Protein AF-A0A7Y8MGJ0-F1 (afdb_monomer)

Structure (mmCIF, N/CA/C/O backbone):
data_AF-A0A7Y8MGJ0-F1
#
_entry.id   AF-A0A7Y8MGJ0-F1
#
loop_
_atom_site.group_PDB
_atom_site.id
_atom_site.type_symbol
_atom_site.label_atom_id
_atom_site.label_alt_id
_atom_site.label_comp_id
_atom_site.label_asym_id
_atom_site.label_entity_id
_atom_site.label_seq_id
_atom_site.pdbx_PDB_ins_code
_atom_site.Cartn_x
_atom_site.Cartn_y
_atom_site.Cartn_z
_atom_site.occupancy
_atom_site.B_iso_or_equiv
_atom_site.auth_seq_id
_atom_site.auth_comp_id
_atom_site.auth_asym_id
_atom_site.auth_atom_id
_atom_site.pdbx_PDB_model_num
ATOM 1 N N . MET A 1 1 ? -20.034 10.259 0.808 1.00 37.12 1 MET A N 1
ATOM 2 C CA . MET A 1 1 ? -18.834 9.399 0.860 1.00 37.12 1 MET A CA 1
ATOM 3 C C . MET A 1 1 ? -18.457 9.083 -0.573 1.00 37.12 1 MET A C 1
ATOM 5 O O . MET A 1 1 ? -19.267 8.476 -1.259 1.00 37.12 1 MET A O 1
ATOM 9 N N . GLN A 1 2 ? -17.338 9.608 -1.076 1.00 38.75 2 GLN A N 1
ATOM 10 C CA . GLN A 1 2 ? -16.927 9.307 -2.450 1.00 38.75 2 GLN A CA 1
ATOM 11 C C . GLN A 1 2 ? -16.442 7.854 -2.507 1.00 38.75 2 GLN A C 1
ATOM 13 O O . GLN A 1 2 ? -15.683 7.461 -1.617 1.00 38.75 2 GLN A O 1
ATOM 18 N N . PRO A 1 3 ? -16.855 7.053 -3.503 1.00 46.19 3 PRO A N 1
ATOM 19 C CA . PRO A 1 3 ? -16.214 5.775 -3.736 1.00 46.19 3 PRO A CA 1
ATOM 20 C C . PRO A 1 3 ? -14.764 6.088 -4.099 1.00 46.19 3 PRO A C 1
ATOM 22 O O . P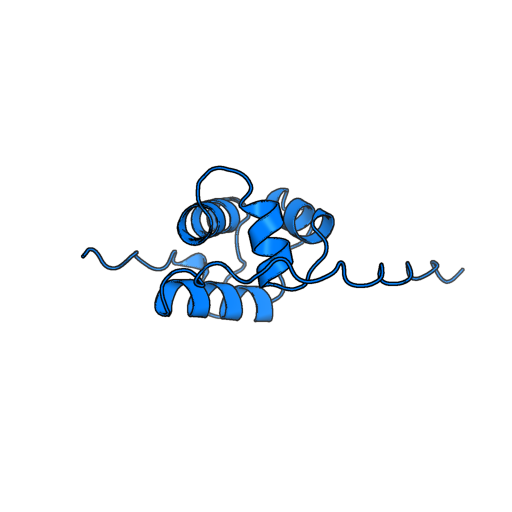RO A 1 3 ? -14.504 6.796 -5.072 1.00 46.19 3 PRO A O 1
ATOM 25 N N . LEU A 1 4 ? -13.828 5.620 -3.275 1.00 52.50 4 LEU A N 1
ATOM 26 C CA . LEU A 1 4 ? -12.416 5.572 -3.630 1.00 52.50 4 LEU A CA 1
ATOM 27 C C . LEU A 1 4 ? -12.362 4.805 -4.949 1.00 52.50 4 LEU A C 1
ATOM 29 O O . LEU A 1 4 ? -12.594 3.598 -4.975 1.00 52.50 4 LEU A O 1
ATOM 33 N N . VAL A 1 5 ? -12.186 5.530 -6.053 1.00 48.88 5 VAL A N 1
ATOM 34 C CA . VAL A 1 5 ? -12.061 4.948 -7.383 1.00 48.88 5 VAL A CA 1
ATOM 35 C C . VAL A 1 5 ? -10.893 3.981 -7.283 1.00 48.88 5 VAL A C 1
ATOM 37 O O . VAL A 1 5 ? -9.746 4.408 -7.165 1.00 48.88 5 VAL A O 1
ATOM 40 N N . LEU A 1 6 ? -11.202 2.682 -7.222 1.00 55.66 6 LEU A N 1
ATOM 41 C CA . LEU A 1 6 ? -10.232 1.596 -7.244 1.00 55.66 6 LEU A CA 1
ATOM 42 C C . LEU A 1 6 ? -9.262 1.915 -8.374 1.00 55.66 6 LEU A C 1
ATOM 44 O O . LEU A 1 6 ? -9.668 1.919 -9.539 1.00 55.66 6 LEU A O 1
ATOM 48 N N . ALA A 1 7 ? -8.013 2.239 -8.028 1.00 55.91 7 ALA A N 1
ATOM 49 C CA . ALA A 1 7 ? -6.988 2.513 -9.019 1.00 55.91 7 ALA A CA 1
ATOM 50 C C . ALA A 1 7 ? -7.055 1.392 -10.073 1.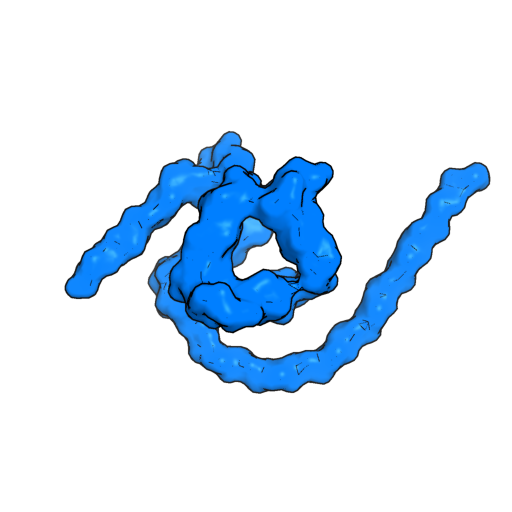00 55.91 7 ALA A C 1
ATOM 52 O O . ALA A 1 7 ? -7.071 0.212 -9.692 1.00 55.91 7 ALA A O 1
ATOM 53 N N . PRO A 1 8 ? -7.138 1.708 -11.380 1.00 57.91 8 PRO A N 1
ATOM 54 C CA . PRO A 1 8 ? -7.368 0.721 -12.442 1.00 57.91 8 PRO A CA 1
ATOM 55 C C . PRO A 1 8 ? -6.322 -0.405 -12.459 1.00 57.91 8 PRO A C 1
ATOM 57 O O . PRO A 1 8 ? -6.515 -1.438 -13.096 1.00 57.91 8 PRO A O 1
ATOM 60 N N . THR A 1 9 ? -5.224 -0.219 -11.736 1.00 60.09 9 THR A N 1
ATOM 61 C CA . THR A 1 9 ? -4.118 -1.136 -11.487 1.00 60.09 9 THR A CA 1
ATOM 62 C C . THR A 1 9 ? -4.471 -2.326 -10.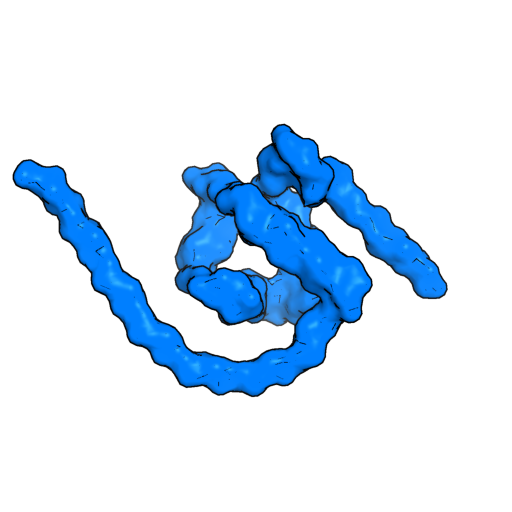576 1.00 60.09 9 THR A C 1
ATOM 64 O O . THR A 1 9 ? -3.872 -3.400 -10.693 1.00 60.09 9 THR A O 1
ATOM 67 N N . LEU A 1 10 ? -5.488 -2.220 -9.714 1.00 65.50 10 LEU A N 1
ATOM 68 C CA . LEU A 1 10 ? -5.968 -3.342 -8.888 1.00 65.50 10 LEU A CA 1
ATOM 69 C C . LEU A 1 10 ? -6.837 -4.345 -9.664 1.00 65.50 10 LEU A C 1
ATOM 71 O O . LEU A 1 10 ? -7.144 -5.418 -9.142 1.00 65.50 10 LEU A O 1
ATOM 75 N N . ALA A 1 11 ? -7.163 -4.057 -10.927 1.00 69.00 11 ALA A N 1
ATOM 76 C CA . ALA A 1 11 ? -7.862 -4.995 -11.796 1.00 69.00 11 ALA A CA 1
ATOM 77 C C . ALA A 1 11 ? -7.066 -6.309 -11.986 1.00 69.00 11 ALA A C 1
ATOM 79 O O . ALA A 1 11 ? -5.824 -6.290 -12.025 1.00 69.00 11 ALA A O 1
ATOM 80 N N . PRO A 1 12 ? -7.748 -7.462 -12.120 1.00 68.75 12 PRO A N 1
ATOM 81 C CA . PRO A 1 12 ? -7.112 -8.717 -12.513 1.00 68.75 12 PRO A CA 1
ATOM 82 C C . PRO A 1 12 ? -6.296 -8.557 -13.806 1.00 68.75 12 PRO A C 1
ATOM 84 O O . PRO A 1 12 ? -6.677 -7.802 -14.696 1.00 68.75 12 PRO A O 1
ATOM 87 N N . GLY A 1 13 ? -5.149 -9.236 -13.901 1.00 70.75 13 GLY A N 1
ATOM 88 C CA . GLY A 1 13 ? -4.299 -9.226 -15.102 1.00 70.75 13 GLY A CA 1
ATOM 89 C C . GLY A 1 13 ? -3.383 -8.007 -15.287 1.00 70.75 13 GLY A C 1
ATOM 90 O O . GLY A 1 13 ? -2.511 -8.047 -16.148 1.00 70.75 13 GLY A O 1
ATOM 91 N N . LYS A 1 14 ? -3.509 -6.948 -14.474 1.00 79.12 14 LYS A N 1
ATOM 92 C CA . LYS A 1 14 ? -2.569 -5.809 -14.492 1.00 79.12 14 LYS A CA 1
ATOM 93 C C . LYS A 1 14 ? -1.469 -5.944 -13.439 1.00 79.12 14 LYS A C 1
ATOM 95 O O . LYS A 1 14 ? -1.705 -6.499 -12.366 1.00 79.12 14 LYS A O 1
ATOM 100 N N . THR A 1 15 ? -0.282 -5.415 -13.707 1.00 81.31 15 THR A N 1
ATOM 101 C CA . THR A 1 15 ? 0.797 -5.333 -12.706 1.00 81.31 15 THR A CA 1
ATOM 102 C C . THR A 1 15 ? 0.534 -4.170 -11.758 1.00 81.31 15 THR A C 1
ATOM 104 O O . THR A 1 15 ? 0.118 -3.110 -12.210 1.00 81.31 15 THR A O 1
ATOM 107 N N . LEU A 1 16 ? 0.769 -4.357 -10.454 1.00 85.25 16 LEU A N 1
ATOM 108 C CA . LEU A 1 16 ? 0.682 -3.266 -9.480 1.00 85.25 16 LEU A CA 1
ATOM 109 C C . LEU A 1 16 ? 1.903 -2.350 -9.610 1.00 85.25 16 LEU A C 1
ATOM 111 O O . LEU A 1 16 ? 3.017 -2.789 -9.328 1.00 85.25 16 LEU A O 1
ATOM 115 N N . ALA A 1 17 ? 1.694 -1.111 -10.062 1.00 87.56 17 ALA A N 1
ATOM 116 C CA . ALA A 1 17 ? 2.766 -0.137 -10.206 1.00 87.56 17 ALA A CA 1
ATOM 117 C C . ALA A 1 17 ? 3.227 0.388 -8.831 1.00 87.56 17 ALA A C 1
ATOM 119 O O . ALA A 1 17 ? 2.427 0.435 -7.890 1.00 87.56 17 ALA A O 1
ATOM 120 N N . PRO A 1 18 ? 4.497 0.812 -8.696 1.00 91.06 18 PRO A N 1
ATOM 121 C CA . PRO A 1 18 ? 5.022 1.279 -7.415 1.00 91.06 18 PRO A CA 1
ATOM 122 C C . PRO A 1 18 ? 4.316 2.528 -6.868 1.00 91.06 18 PRO A C 1
ATOM 124 O O . PRO A 1 18 ? 4.063 2.616 -5.666 1.00 91.06 18 PRO A O 1
ATOM 127 N N . ASP A 1 19 ? 3.942 3.462 -7.745 1.00 90.25 19 ASP A N 1
ATOM 128 C CA . ASP A 1 19 ? 3.191 4.660 -7.356 1.00 90.25 19 ASP A CA 1
ATOM 129 C C . ASP A 1 19 ? 1.785 4.332 -6.855 1.00 90.25 19 ASP A C 1
ATOM 131 O O . ASP A 1 19 ? 1.357 4.869 -5.834 1.00 90.25 19 ASP A O 1
ATOM 135 N N . ASP A 1 20 ? 1.097 3.391 -7.505 1.00 90.75 20 ASP A N 1
ATOM 136 C CA . ASP A 1 20 ? -0.212 2.924 -7.046 1.00 90.75 20 ASP A CA 1
ATOM 137 C C . ASP A 1 20 ? -0.107 2.257 -5.674 1.00 90.75 20 ASP A C 1
ATOM 139 O O . ASP A 1 20 ? -0.946 2.484 -4.805 1.00 90.75 20 ASP A O 1
ATOM 143 N N . LEU A 1 21 ? 0.951 1.472 -5.441 1.00 92.44 21 LEU A N 1
ATOM 144 C CA . LEU A 1 21 ? 1.196 0.847 -4.143 1.00 92.44 21 LEU A CA 1
ATOM 145 C C . LEU A 1 21 ? 1.388 1.892 -3.035 1.00 92.44 21 LEU A C 1
ATOM 147 O O . LEU A 1 21 ? 0.870 1.705 -1.933 1.00 92.44 21 LEU A O 1
ATOM 151 N N . ARG A 1 22 ? 2.091 2.995 -3.326 1.00 93.25 22 ARG A N 1
ATOM 152 C CA . ARG A 1 22 ? 2.217 4.133 -2.404 1.00 93.25 22 ARG A CA 1
ATOM 153 C C . ARG A 1 22 ? 0.860 4.764 -2.116 1.00 93.25 22 ARG A C 1
ATOM 155 O O . ARG A 1 22 ? 0.511 4.892 -0.948 1.00 93.25 22 ARG A O 1
ATOM 162 N N . ILE A 1 23 ? 0.093 5.106 -3.150 1.00 92.44 23 ILE A N 1
ATOM 163 C CA . ILE A 1 23 ? -1.229 5.737 -3.003 1.00 92.44 23 ILE A CA 1
ATOM 164 C C . ILE A 1 23 ? -2.152 4.858 -2.149 1.00 92.44 23 ILE A C 1
ATOM 166 O O . ILE A 1 23 ? -2.782 5.342 -1.213 1.00 92.44 23 ILE A O 1
ATOM 170 N N . ILE A 1 24 ? -2.187 3.552 -2.424 1.00 92.31 24 ILE A N 1
ATOM 171 C CA . ILE A 1 24 ? -2.979 2.580 -1.662 1.00 92.31 24 ILE A CA 1
ATOM 172 C C . ILE A 1 24 ? -2.495 2.495 -0.212 1.00 92.31 24 ILE A C 1
ATOM 174 O O . ILE A 1 24 ? -3.308 2.473 0.711 1.00 92.31 24 ILE A O 1
ATOM 178 N N . GLY A 1 25 ? -1.180 2.447 0.004 1.00 92.94 25 GLY A N 1
ATOM 179 C CA . GLY A 1 25 ? -0.602 2.383 1.341 1.00 92.94 25 GLY A CA 1
ATOM 180 C C . GLY A 1 25 ? -0.932 3.607 2.184 1.00 92.94 25 GLY A C 1
ATOM 181 O O . GLY A 1 25 ? -1.356 3.464 3.329 1.00 92.94 25 GLY A O 1
ATOM 182 N N . GLU A 1 26 ? -0.795 4.798 1.613 1.00 93.25 26 GLU A N 1
ATOM 183 C CA . GLU A 1 26 ? -1.140 6.052 2.281 1.00 93.25 26 GLU A CA 1
ATOM 184 C C . GLU A 1 26 ? -2.646 6.156 2.549 1.00 93.25 26 GLU A C 1
ATOM 186 O O . GLU A 1 26 ? -3.041 6.592 3.630 1.00 93.25 26 GLU A O 1
ATOM 191 N N . ALA A 1 27 ? -3.485 5.687 1.620 1.00 90.69 27 ALA A N 1
ATOM 192 C CA . ALA A 1 27 ? -4.935 5.654 1.794 1.00 90.69 27 ALA A CA 1
ATOM 193 C C . ALA A 1 27 ? -5.381 4.703 2.920 1.00 90.69 27 ALA A C 1
ATOM 195 O O . ALA A 1 27 ? -6.279 5.042 3.685 1.00 90.69 27 ALA A O 1
ATOM 196 N N . LEU A 1 28 ? -4.756 3.526 3.042 1.00 90.62 28 LEU A N 1
ATOM 197 C CA . LEU A 1 28 ? -5.112 2.522 4.052 1.00 90.62 28 LEU A CA 1
ATOM 198 C C . LEU A 1 28 ? -4.519 2.812 5.436 1.00 90.62 28 LEU A C 1
ATOM 200 O O . LEU A 1 28 ? -5.161 2.551 6.450 1.00 90.62 28 LEU A O 1
ATOM 204 N N . PHE A 1 29 ? -3.282 3.310 5.493 1.00 90.94 29 PHE A N 1
ATOM 205 C CA . PHE A 1 29 ? -2.486 3.347 6.727 1.00 90.94 29 PHE A CA 1
ATOM 206 C C . PHE A 1 29 ? -2.035 4.755 7.147 1.00 90.94 29 PHE A C 1
ATOM 208 O O . PHE A 1 29 ? -1.364 4.900 8.181 1.00 90.94 29 PHE A O 1
ATOM 215 N N . GLY A 1 30 ? -2.400 5.778 6.370 1.00 90.25 30 GLY A N 1
ATOM 216 C CA . GLY A 1 30 ? -2.017 7.177 6.552 1.00 90.25 30 GLY A CA 1
ATOM 217 C C . GLY A 1 30 ? -0.669 7.537 5.908 1.00 90.25 30 GLY A C 1
ATOM 218 O O . GLY A 1 30 ? 0.100 6.657 5.533 1.00 90.25 30 GLY A O 1
ATOM 219 N N . PRO A 1 31 ? -0.322 8.833 5.820 1.00 89.81 31 PRO A N 1
ATOM 220 C CA . PRO A 1 31 ? 0.881 9.296 5.115 1.00 89.81 31 PRO A CA 1
ATOM 221 C C . PRO A 1 31 ? 2.197 8.863 5.782 1.00 89.81 31 PRO A C 1
ATOM 223 O O . PRO A 1 31 ? 3.222 8.715 5.121 1.00 89.81 31 PRO A O 1
ATOM 226 N N . TRP A 1 32 ? 2.186 8.625 7.098 1.00 91.50 32 TRP A N 1
ATOM 227 C CA . TRP A 1 32 ? 3.380 8.281 7.873 1.00 91.50 32 TRP A CA 1
ATOM 228 C C . TRP A 1 32 ? 3.374 6.824 8.325 1.00 91.50 32 TRP A C 1
ATOM 230 O O . TRP A 1 32 ? 2.446 6.370 8.995 1.00 91.50 32 TRP A O 1
ATOM 240 N N . GLY A 1 33 ? 4.463 6.108 8.029 1.00 91.56 33 GLY A N 1
ATOM 241 C CA . GLY A 1 33 ? 4.678 4.732 8.489 1.00 91.56 33 GLY A CA 1
ATOM 242 C C . GLY A 1 33 ? 3.870 3.669 7.737 1.00 91.56 33 GLY A C 1
ATOM 243 O O . GLY A 1 33 ? 3.845 2.517 8.170 1.00 91.56 33 GLY A O 1
ATOM 244 N N . TRP A 1 34 ? 3.240 4.022 6.612 1.00 94.56 34 TRP A N 1
ATOM 245 C CA . TRP A 1 34 ? 2.404 3.101 5.841 1.00 94.56 34 TRP A CA 1
ATOM 246 C C . TRP A 1 34 ? 3.148 1.856 5.360 1.00 94.56 34 TRP A C 1
ATOM 248 O O . TRP A 1 34 ? 2.558 0.786 5.340 1.00 94.56 34 TRP A O 1
ATOM 258 N N . GLN A 1 35 ? 4.439 1.956 5.019 1.00 95.38 35 GLN A N 1
ATOM 259 C CA . GLN A 1 35 ? 5.216 0.797 4.557 1.00 95.38 35 GLN A CA 1
ATOM 260 C C . GLN A 1 35 ? 5.327 -0.274 5.644 1.00 95.38 35 GLN A C 1
ATOM 262 O O . GLN A 1 35 ? 5.152 -1.455 5.363 1.00 95.38 35 GLN A O 1
ATOM 267 N N . THR A 1 36 ? 5.594 0.142 6.885 1.00 95.00 36 THR A N 1
ATOM 268 C CA . THR A 1 36 ? 5.675 -0.766 8.034 1.00 95.00 36 THR A CA 1
ATOM 269 C C . THR A 1 36 ? 4.310 -1.375 8.329 1.00 95.00 36 THR A C 1
ATOM 271 O O . THR A 1 36 ? 4.203 -2.589 8.445 1.00 95.00 36 THR A O 1
ATOM 274 N N . ARG A 1 37 ? 3.251 -0.558 8.355 1.00 93.12 37 ARG A N 1
ATOM 275 C 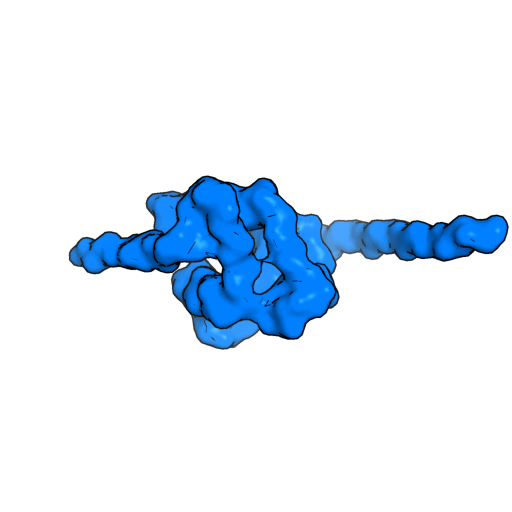CA . ARG A 1 37 ? 1.886 -1.044 8.618 1.00 93.12 37 ARG A CA 1
ATOM 276 C C . ARG A 1 37 ? 1.364 -1.971 7.524 1.00 93.12 37 ARG A C 1
ATOM 278 O O . ARG A 1 37 ? 0.719 -2.966 7.822 1.00 93.12 37 ARG A O 1
ATOM 285 N N . MET A 1 38 ? 1.684 -1.683 6.267 1.00 94.38 38 MET A N 1
ATOM 286 C CA . MET A 1 38 ? 1.374 -2.557 5.141 1.00 94.38 38 MET A CA 1
ATOM 287 C C . MET A 1 38 ? 2.129 -3.882 5.253 1.00 94.38 38 MET A C 1
ATOM 289 O O . MET A 1 38 ? 1.542 -4.931 5.013 1.00 94.38 38 MET A O 1
ATOM 293 N N . ALA A 1 39 ? 3.409 -3.847 5.631 1.00 95.50 39 ALA A N 1
ATOM 294 C CA . ALA A 1 39 ? 4.198 -5.056 5.847 1.00 95.50 39 ALA A CA 1
ATOM 295 C C . ALA A 1 39 ? 3.588 -5.928 6.955 1.00 95.50 39 ALA A C 1
ATOM 297 O O . ALA A 1 39 ? 3.429 -7.129 6.771 1.00 95.50 39 ALA A O 1
ATOM 298 N N . GLU A 1 40 ? 3.173 -5.309 8.062 1.00 92.31 40 GLU A N 1
ATOM 299 C CA . GLU A 1 40 ? 2.485 -5.979 9.170 1.00 92.31 40 GLU A CA 1
ATOM 300 C C . GLU A 1 40 ? 1.136 -6.570 8.740 1.00 92.31 40 GLU A C 1
ATOM 302 O O . GLU A 1 40 ? 0.872 -7.740 9.006 1.00 92.31 40 GLU A O 1
ATOM 307 N N . ALA A 1 41 ? 0.305 -5.799 8.033 1.00 92.50 41 ALA A N 1
ATOM 308 C CA . ALA A 1 41 ? -1.016 -6.234 7.577 1.00 92.50 41 ALA A CA 1
ATOM 309 C C . ALA A 1 41 ? -0.956 -7.358 6.529 1.00 92.50 41 ALA A C 1
ATOM 311 O O . ALA A 1 41 ? -1.863 -8.183 6.457 1.00 92.50 41 ALA A O 1
ATOM 312 N N . LEU A 1 42 ? 0.101 -7.386 5.713 1.00 92.94 42 LEU A N 1
ATOM 313 C CA . LEU A 1 42 ? 0.346 -8.421 4.706 1.00 92.94 42 LEU A CA 1
ATOM 314 C C . LEU A 1 42 ? 1.231 -9.567 5.219 1.00 92.94 42 LEU A C 1
ATOM 316 O O . LEU A 1 42 ? 1.511 -10.488 4.456 1.00 92.94 42 LEU A O 1
ATOM 320 N N . GLU A 1 43 ? 1.695 -9.499 6.470 1.00 93.06 43 GLU A N 1
ATOM 321 C CA . GLU A 1 43 ? 2.609 -10.468 7.089 1.00 93.06 43 GLU A CA 1
ATOM 322 C C . GLU A 1 43 ? 3.899 -10.711 6.275 1.00 93.06 43 GLU A C 1
ATOM 324 O O . GLU A 1 43 ? 4.403 -11.829 6.154 1.00 93.06 43 GLU A O 1
ATOM 329 N N . VAL A 1 44 ? 4.467 -9.639 5.716 1.00 93.56 44 VAL A N 1
ATOM 330 C CA . VAL A 1 44 ? 5.737 -9.661 4.974 1.00 93.56 44 VAL A CA 1
ATOM 331 C C . VAL A 1 44 ? 6.804 -8.819 5.671 1.00 93.56 44 VAL A C 1
ATOM 333 O O . VAL A 1 44 ? 6.515 -7.965 6.503 1.00 93.56 44 VAL A O 1
ATOM 336 N N . ASP A 1 45 ? 8.071 -9.026 5.310 1.00 92.75 45 ASP A N 1
ATOM 337 C CA . ASP A 1 45 ? 9.156 -8.179 5.812 1.00 92.75 45 ASP A CA 1
ATOM 338 C C . ASP A 1 45 ? 9.099 -6.767 5.200 1.00 92.75 45 ASP A C 1
ATOM 340 O O . ASP A 1 45 ? 8.818 -6.606 4.008 1.00 92.75 45 ASP A O 1
ATOM 344 N N . GLY A 1 46 ? 9.447 -5.737 5.977 1.00 92.31 46 GLY A N 1
ATOM 345 C CA . GLY A 1 46 ? 9.456 -4.347 5.503 1.00 92.31 46 GLY A CA 1
ATOM 346 C C . GLY A 1 46 ? 10.375 -4.108 4.296 1.00 92.31 46 GLY A C 1
ATOM 347 O O . GLY A 1 46 ? 10.067 -3.282 3.436 1.00 92.31 46 GLY A O 1
ATOM 348 N N . SER A 1 47 ? 11.473 -4.862 4.163 1.00 95.50 47 SER A N 1
ATOM 349 C CA . SER A 1 47 ? 12.327 -4.819 2.968 1.00 95.50 47 SER A CA 1
ATOM 350 C C . SER A 1 47 ? 11.616 -5.337 1.716 1.00 95.50 47 SER A C 1
ATOM 352 O O . SER A 1 47 ? 11.904 -4.864 0.618 1.00 95.50 47 SER A O 1
ATOM 354 N N . THR A 1 48 ? 10.650 -6.248 1.865 1.00 95.44 48 THR A N 1
ATOM 355 C CA . THR A 1 48 ? 9.826 -6.750 0.757 1.00 95.44 48 THR A CA 1
ATOM 356 C C . THR A 1 48 ? 8.941 -5.634 0.216 1.00 95.44 48 THR A C 1
ATOM 358 O O . THR A 1 48 ? 8.968 -5.367 -0.983 1.00 95.44 48 THR A O 1
ATOM 361 N N . VAL A 1 49 ? 8.251 -4.910 1.104 1.00 96.31 49 VAL A N 1
ATOM 362 C CA . VAL A 1 49 ? 7.437 -3.747 0.717 1.00 96.31 49 VAL A CA 1
ATOM 363 C C . VAL A 1 49 ? 8.304 -2.676 0.058 1.00 96.31 49 VAL A C 1
ATOM 365 O O . VAL A 1 49 ? 7.965 -2.192 -1.016 1.00 96.31 49 VAL A O 1
ATOM 368 N N . ARG A 1 50 ? 9.478 -2.359 0.618 1.00 95.69 50 ARG A N 1
ATOM 369 C CA . ARG A 1 50 ? 10.407 -1.390 0.006 1.00 95.69 50 ARG A CA 1
ATOM 370 C C . ARG A 1 50 ? 10.842 -1.782 -1.406 1.00 95.69 50 ARG A C 1
ATOM 372 O O . ARG A 1 50 ? 10.908 -0.912 -2.267 1.00 95.69 50 ARG A O 1
ATOM 379 N N . ARG A 1 51 ? 11.105 -3.068 -1.666 1.00 96.50 51 ARG A N 1
ATOM 380 C CA . ARG A 1 51 ? 11.455 -3.564 -3.012 1.00 96.50 51 ARG A CA 1
ATOM 381 C C . ARG A 1 51 ? 10.305 -3.438 -4.007 1.00 96.50 51 ARG A C 1
ATOM 383 O O . ARG A 1 51 ? 10.563 -3.220 -5.188 1.00 96.50 51 ARG A O 1
ATOM 390 N N . TRP A 1 52 ? 9.063 -3.565 -3.548 1.00 96.06 52 TRP A N 1
ATOM 391 C CA . TRP A 1 52 ? 7.891 -3.301 -4.381 1.00 96.06 52 TRP A CA 1
ATOM 392 C C . TRP A 1 52 ? 7.761 -1.813 -4.714 1.00 96.06 52 TRP A C 1
ATOM 394 O O . TRP A 1 52 ? 7.569 -1.454 -5.871 1.00 96.06 52 TRP A O 1
ATOM 404 N N . VAL A 1 53 ? 7.948 -0.946 -3.716 1.00 95.38 53 VAL A N 1
ATOM 405 C CA . VAL A 1 53 ? 7.889 0.519 -3.869 1.00 95.38 53 VAL A CA 1
ATOM 406 C C . VAL A 1 53 ? 9.023 1.063 -4.735 1.00 95.38 53 VAL A C 1
ATOM 408 O O . VAL A 1 53 ? 8.837 2.041 -5.446 1.00 95.38 53 VAL A O 1
ATOM 411 N N . SER A 1 54 ? 10.195 0.432 -4.723 1.00 95.00 54 SER A N 1
ATOM 412 C CA . SER A 1 54 ? 11.289 0.808 -5.622 1.00 95.00 54 SER A CA 1
ATOM 413 C C . SER A 1 54 ? 11.130 0.238 -7.037 1.00 95.00 54 SER A C 1
ATOM 415 O O . SER A 1 54 ? 12.006 0.451 -7.868 1.00 95.00 54 SER A O 1
ATOM 417 N N . GLY A 1 55 ? 10.095 -0.572 -7.295 1.00 94.12 55 GLY A N 1
ATOM 418 C CA . GLY A 1 55 ? 9.920 -1.298 -8.555 1.00 94.12 55 GLY A CA 1
ATOM 419 C C . GLY A 1 55 ? 10.951 -2.405 -8.805 1.00 94.12 55 GLY A C 1
ATOM 420 O O . GLY A 1 55 ? 10.979 -2.973 -9.892 1.00 94.12 55 GLY A O 1
ATOM 421 N N . ALA A 1 56 ? 11.786 -2.748 -7.817 1.00 95.12 56 ALA A N 1
ATOM 422 C CA . ALA A 1 56 ? 12.819 -3.774 -7.970 1.00 95.12 56 ALA A CA 1
ATOM 423 C C . ALA A 1 56 ? 12.224 -5.179 -8.144 1.00 95.12 56 ALA A C 1
ATOM 425 O O . ALA A 1 56 ? 12.850 -6.049 -8.744 1.00 95.12 56 ALA A O 1
ATOM 426 N N . VAL A 1 57 ? 11.037 -5.419 -7.579 1.00 92.75 57 VAL A N 1
ATOM 427 C CA . VAL A 1 57 ? 10.258 -6.649 -7.767 1.00 92.75 57 VAL A CA 1
ATOM 428 C C . VAL A 1 57 ? 8.776 -6.278 -7.822 1.00 92.75 57 VAL A C 1
ATOM 430 O O . VAL A 1 57 ? 8.343 -5.482 -6.989 1.00 92.75 57 VAL A O 1
ATOM 433 N N . PRO A 1 58 ? 7.972 -6.849 -8.732 1.00 90.69 58 PRO A N 1
ATOM 434 C CA . PRO A 1 58 ? 6.530 -6.639 -8.711 1.00 90.69 58 PRO A CA 1
ATOM 435 C C . PRO A 1 58 ? 5.871 -7.350 -7.509 1.00 90.69 58 PRO A C 1
ATOM 437 O O . PRO A 1 58 ? 6.267 -8.467 -7.159 1.00 90.69 58 PRO A O 1
ATOM 440 N N . PRO A 1 59 ? 4.835 -6.759 -6.886 1.00 91.62 59 PRO A N 1
ATOM 441 C CA . PRO A 1 59 ? 4.019 -7.449 -5.890 1.00 91.62 59 PRO A CA 1
ATOM 442 C C . PRO A 1 59 ? 3.347 -8.710 -6.465 1.00 91.62 59 PRO A C 1
ATOM 444 O O . PRO A 1 59 ? 2.791 -8.651 -7.566 1.00 91.62 59 PRO A O 1
ATOM 447 N N . PRO A 1 60 ? 3.322 -9.836 -5.729 1.00 91.19 60 PRO A N 1
ATOM 448 C CA . PRO A 1 60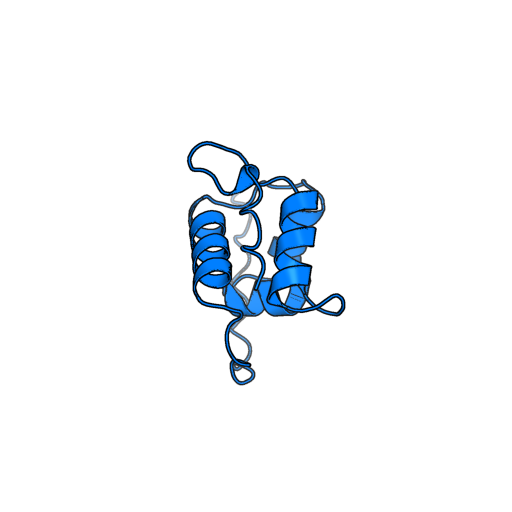 ? 2.566 -11.025 -6.121 1.00 91.19 60 PRO A CA 1
ATOM 449 C C . PRO A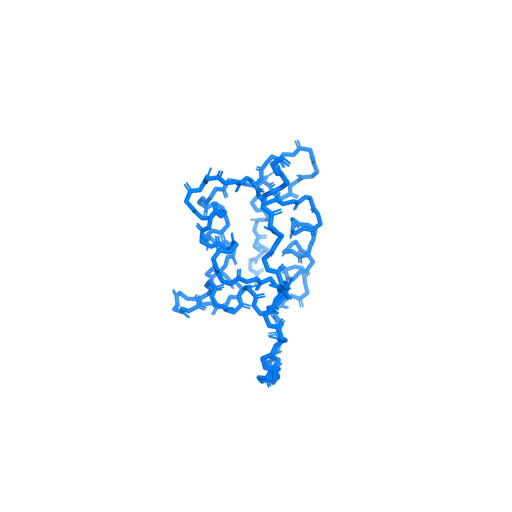 1 60 ? 1.057 -10.764 -6.250 1.00 91.19 60 PRO A C 1
ATOM 451 O O . PRO A 1 60 ? 0.493 -9.939 -5.531 1.00 91.19 60 PRO A O 1
ATOM 454 N N . HIS A 1 61 ? 0.359 -11.529 -7.095 1.00 89.31 61 HIS A N 1
ATOM 455 C CA . HIS A 1 61 ? -1.096 -11.395 -7.269 1.00 89.31 61 HIS A CA 1
ATOM 456 C C . HIS A 1 61 ? -1.918 -11.481 -5.966 1.00 89.31 61 HIS A C 1
ATOM 458 O O . HIS A 1 61 ? -2.818 -10.653 -5.814 1.00 89.31 61 HIS A O 1
ATOM 464 N N . PRO A 1 62 ? -1.621 -12.378 -5.000 1.00 90.69 62 PRO A N 1
ATOM 465 C CA . PRO A 1 62 ? -2.344 -12.408 -3.725 1.00 90.69 62 PRO A CA 1
ATOM 466 C C . PRO A 1 62 ? -2.288 -11.084 -2.954 1.00 90.69 62 PRO A C 1
ATOM 468 O O . PRO A 1 62 ? -3.278 -10.688 -2.347 1.00 90.69 62 PRO A O 1
ATOM 471 N N . VAL A 1 63 ? -1.171 -10.351 -3.044 1.00 92.31 63 VAL A N 1
ATOM 472 C CA . VAL A 1 63 ? -1.020 -9.033 -2.405 1.00 92.31 63 VAL A CA 1
ATOM 473 C C . VAL A 1 63 ? -1.995 -8.028 -3.008 1.00 92.31 63 VAL A C 1
ATOM 475 O O . VAL A 1 63 ? -2.631 -7.274 -2.279 1.00 92.31 63 VAL A O 1
ATOM 478 N N . LYS A 1 64 ? -2.180 -8.051 -4.332 1.00 90.06 64 LYS A N 1
ATOM 479 C CA . LYS A 1 64 ? -3.165 -7.190 -4.999 1.00 90.06 64 LYS A CA 1
ATOM 480 C C . LYS A 1 64 ? -4.582 -7.450 -4.495 1.00 90.06 64 LYS A C 1
ATOM 482 O O . LYS A 1 64 ? -5.328 -6.504 -4.265 1.00 90.06 64 LYS A O 1
ATOM 487 N N . VAL A 1 65 ? -4.946 -8.725 -4.345 1.00 89.12 65 VAL A N 1
ATOM 488 C CA . VAL A 1 65 ? -6.271 -9.128 -3.855 1.00 89.12 65 VAL A CA 1
ATOM 489 C C . VAL A 1 65 ? -6.458 -8.674 -2.410 1.00 89.12 65 VAL A C 1
ATOM 491 O O . VAL A 1 65 ? -7.473 -8.059 -2.106 1.00 89.12 65 VAL A O 1
ATOM 494 N N . ALA A 1 66 ? -5.462 -8.889 -1.547 1.00 91.56 66 ALA A N 1
ATOM 495 C CA . ALA A 1 66 ? -5.509 -8.450 -0.155 1.00 91.56 66 ALA A CA 1
ATOM 496 C C . ALA A 1 66 ? -5.701 -6.929 -0.033 1.00 91.56 66 ALA A C 1
ATOM 498 O O . ALA A 1 66 ? -6.607 -6.480 0.662 1.00 91.56 66 ALA A O 1
ATOM 499 N N . LEU A 1 67 ? -4.913 -6.136 -0.767 1.00 90.44 67 LEU A N 1
ATOM 500 C CA . LEU A 1 67 ? -5.028 -4.674 -0.763 1.00 90.44 67 LEU A CA 1
ATOM 501 C C . LEU A 1 67 ? -6.390 -4.191 -1.274 1.00 90.44 67 LEU A C 1
ATOM 503 O O . LEU A 1 67 ? -6.956 -3.252 -0.719 1.00 90.44 67 LEU A O 1
ATOM 507 N N . ARG A 1 68 ? -6.939 -4.846 -2.303 1.00 88.31 68 ARG A N 1
ATOM 508 C CA . ARG A 1 68 ? -8.288 -4.558 -2.800 1.00 88.31 68 ARG A CA 1
ATOM 509 C C . ARG A 1 68 ? -9.350 -4.820 -1.730 1.00 88.31 68 ARG A C 1
ATOM 511 O O . ARG A 1 68 ? -10.178 -3.951 -1.490 1.00 88.31 68 ARG A O 1
ATOM 518 N N . LEU A 1 69 ? -9.300 -5.979 -1.074 1.00 88.31 69 LEU A N 1
ATOM 519 C CA . LEU A 1 69 ? -10.248 -6.334 -0.015 1.00 88.31 69 LEU A CA 1
ATOM 520 C C . LEU A 1 69 ? -10.155 -5.375 1.181 1.00 88.31 69 LEU A C 1
ATOM 522 O O . LEU A 1 69 ? -11.180 -4.991 1.730 1.00 88.31 69 LEU A O 1
ATOM 526 N N . MET A 1 70 ? -8.948 -4.934 1.552 1.00 89.12 70 MET A N 1
ATOM 527 C CA . MET A 1 70 ? -8.749 -3.936 2.614 1.00 89.12 70 MET A CA 1
ATOM 528 C C . MET A 1 70 ? -9.359 -2.571 2.262 1.00 89.12 70 MET A C 1
ATOM 530 O O . MET A 1 70 ? -9.912 -1.907 3.133 1.00 89.12 70 MET A O 1
ATOM 534 N N . LEU A 1 71 ? -9.272 -2.145 0.996 1.00 87.19 71 LEU A N 1
ATOM 535 C CA . LEU A 1 71 ? -9.907 -0.905 0.534 1.00 87.19 71 LEU A CA 1
ATOM 536 C C . LEU A 1 71 ? -11.436 -1.011 0.544 1.00 87.19 71 LEU A C 1
ATOM 538 O O . LEU A 1 71 ? -12.107 -0.056 0.923 1.00 87.19 71 LEU A O 1
ATOM 542 N N . GLU A 1 72 ? -11.976 -2.163 0.140 1.00 85.38 72 GLU A N 1
ATOM 543 C CA . GLU A 1 72 ? -13.421 -2.426 0.123 1.00 85.38 72 GLU A CA 1
ATOM 544 C C . GLU A 1 72 ? -14.005 -2.545 1.543 1.00 85.38 72 GLU A C 1
ATOM 546 O O . GLU A 1 72 ? -15.108 -2.063 1.789 1.00 85.38 72 GLU A O 1
ATOM 551 N N . ALA A 1 73 ? -13.265 -3.133 2.489 1.00 82.25 73 ALA A N 1
ATOM 552 C CA . ALA A 1 73 ? -13.701 -3.312 3.876 1.00 82.25 73 ALA A CA 1
ATOM 553 C C . ALA A 1 73 ? -13.663 -2.022 4.723 1.00 82.25 73 ALA A C 1
ATOM 555 O O . ALA A 1 73 ? -14.266 -1.980 5.794 1.00 82.25 73 ALA A O 1
ATOM 556 N N . GLY A 1 74 ? -12.970 -0.975 4.258 1.00 67.31 74 GLY A N 1
ATOM 557 C CA . GLY A 1 74 ? -12.553 0.141 5.109 1.00 67.31 74 GLY A CA 1
ATOM 558 C C . GLY A 1 74 ? -11.348 -0.263 5.965 1.00 67.31 74 GLY A C 1
ATOM 559 O O . GLY A 1 74 ? -11.208 -1.426 6.335 1.00 67.31 74 GLY A O 1
ATOM 560 N N . ALA A 1 75 ? -10.429 0.679 6.210 1.00 60.25 75 ALA A N 1
ATOM 561 C CA . ALA A 1 75 ? -9.110 0.403 6.790 1.00 60.25 75 ALA A CA 1
ATOM 562 C C . ALA A 1 75 ? -9.170 -0.575 7.983 1.00 60.25 75 ALA A C 1
ATOM 564 O O . ALA A 1 75 ? -10.048 -0.420 8.835 1.00 60.25 75 ALA A O 1
ATOM 565 N N . PRO A 1 76 ? -8.241 -1.552 8.078 1.00 59.84 76 PRO A N 1
ATOM 566 C CA . PRO A 1 76 ? -8.239 -2.493 9.187 1.00 59.84 76 PRO A CA 1
ATOM 567 C C . PRO A 1 76 ? -8.126 -1.708 10.494 1.00 59.84 76 PRO A C 1
ATOM 569 O O . PRO A 1 76 ? -7.144 -0.994 10.723 1.00 59.84 76 PRO 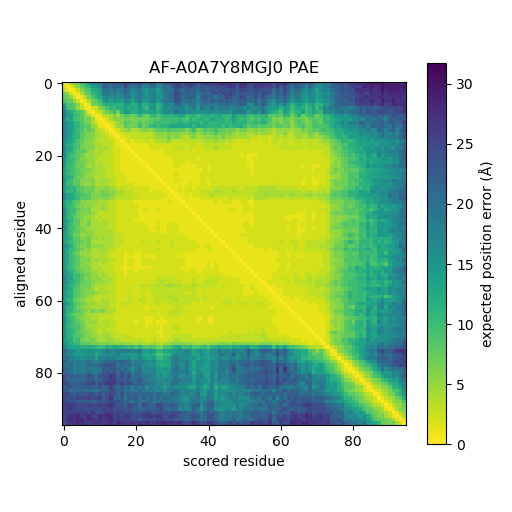A O 1
ATOM 572 N N . GLU A 1 77 ? -9.157 -1.815 11.331 1.00 56.28 77 GLU A N 1
ATOM 573 C CA . GLU A 1 77 ? -9.153 -1.267 12.681 1.00 56.28 77 GLU A CA 1
ATOM 574 C C . GLU A 1 77 ? -7.866 -1.713 13.379 1.00 56.28 77 GLU A C 1
ATOM 576 O O . GLU A 1 77 ? -7.507 -2.887 13.280 1.00 56.28 77 GLU A O 1
ATOM 581 N N . ARG A 1 78 ? -7.127 -0.754 13.970 1.00 55.19 78 ARG A N 1
ATOM 582 C CA . ARG A 1 78 ? -5.763 -0.916 14.517 1.00 55.19 78 ARG A CA 1
ATOM 583 C C . ARG A 1 78 ? -5.554 -2.329 15.068 1.00 55.19 78 ARG A C 1
ATOM 585 O O . ARG A 1 78 ? -5.925 -2.613 16.205 1.00 55.19 78 ARG A O 1
ATOM 592 N N . ALA A 1 79 ? -4.927 -3.198 14.276 1.00 51.97 79 ALA A N 1
ATOM 593 C CA . ALA A 1 79 ? -4.555 -4.509 14.772 1.00 51.97 79 ALA A CA 1
ATOM 594 C C . ALA A 1 79 ? -3.562 -4.297 15.931 1.00 51.97 79 ALA A C 1
ATOM 596 O O . ALA A 1 79 ? -2.651 -3.469 15.800 1.00 51.97 79 ALA A O 1
ATOM 597 N N . PRO A 1 80 ? -3.730 -4.980 17.078 1.00 51.22 80 PRO A N 1
ATOM 598 C CA . PRO A 1 80 ? -2.774 -4.884 18.173 1.00 51.22 80 PRO A CA 1
ATOM 599 C C . PRO A 1 80 ? -1.377 -5.261 17.658 1.00 51.22 80 PRO A C 1
ATOM 601 O O . PRO A 1 80 ? -1.279 -6.098 16.754 1.00 51.22 80 PRO A O 1
ATOM 604 N N . PRO A 1 81 ? -0.296 -4.665 18.200 1.00 54.72 81 PRO A N 1
ATOM 605 C CA . PRO A 1 81 ? 1.059 -4.976 17.765 1.00 54.72 81 PRO A CA 1
ATOM 606 C C . PRO A 1 81 ? 1.294 -6.479 17.917 1.00 54.72 81 PRO A C 1
ATOM 608 O O . PRO A 1 81 ? 1.385 -7.002 19.028 1.00 54.72 81 PRO A O 1
ATOM 611 N N . ARG A 1 82 ? 1.343 -7.193 16.790 1.00 54.62 82 ARG A N 1
ATOM 612 C CA . ARG A 1 82 ? 1.642 -8.621 16.784 1.00 54.62 82 ARG A CA 1
ATOM 613 C C . ARG A 1 82 ? 3.117 -8.795 17.120 1.00 54.62 82 ARG A C 1
ATOM 615 O O . ARG A 1 82 ? 3.982 -8.139 16.540 1.00 54.62 82 ARG A O 1
ATOM 622 N N . THR A 1 83 ? 3.391 -9.675 18.079 1.00 56.62 83 THR A N 1
ATOM 623 C CA . THR A 1 83 ? 4.740 -10.096 18.465 1.00 56.62 83 THR A CA 1
ATOM 624 C C . THR A 1 83 ? 5.551 -10.418 17.213 1.00 56.62 83 THR A C 1
ATOM 626 O O . THR A 1 83 ? 5.065 -11.140 16.343 1.00 56.62 83 THR A O 1
ATOM 629 N N . LYS A 1 84 ? 6.764 -9.854 17.112 1.00 56.56 84 LYS A N 1
ATOM 630 C CA . LYS A 1 84 ? 7.649 -10.004 15.948 1.00 56.56 84 LYS A CA 1
ATOM 631 C C . LYS A 1 84 ? 7.691 -11.469 15.510 1.00 56.56 84 LYS A C 1
ATOM 633 O O . LYS A 1 84 ? 8.161 -12.319 16.265 1.00 56.56 84 LYS A O 1
ATOM 638 N N . LEU A 1 85 ? 7.209 -11.743 14.296 1.00 58.44 85 LEU A N 1
ATOM 639 C CA . LEU A 1 85 ? 7.395 -13.041 13.660 1.00 58.44 85 LEU A CA 1
ATOM 640 C C . LEU A 1 85 ? 8.901 -13.351 13.641 1.00 58.44 85 LEU A C 1
ATOM 642 O O . LEU A 1 85 ? 9.705 -12.445 13.382 1.00 58.44 85 LEU A O 1
ATOM 646 N N . PRO A 1 86 ? 9.311 -14.596 13.938 1.00 62.50 86 PRO A N 1
ATOM 647 C CA . PRO A 1 86 ? 10.712 -14.969 13.857 1.00 62.50 86 PRO A CA 1
ATOM 648 C C . PRO A 1 86 ? 11.219 -14.694 12.441 1.00 62.50 86 PRO A C 1
ATOM 650 O O . PRO A 1 86 ? 10.534 -14.976 11.454 1.00 62.50 86 PRO A O 1
ATOM 653 N N . ALA A 1 87 ? 12.420 -14.121 12.342 1.00 61.31 87 ALA A N 1
ATOM 654 C CA . ALA A 1 87 ? 13.035 -13.835 11.056 1.00 61.31 87 ALA A CA 1
ATOM 655 C C . ALA A 1 87 ? 13.074 -15.120 10.219 1.00 61.31 87 ALA A C 1
ATOM 657 O O . ALA A 1 87 ? 13.636 -16.131 10.647 1.00 61.31 87 ALA A O 1
ATOM 658 N N . ARG A 1 88 ? 12.470 -15.088 9.023 1.00 59.69 88 ARG A N 1
ATOM 659 C CA . ARG A 1 88 ? 12.534 -16.221 8.098 1.00 59.69 88 ARG A CA 1
ATOM 660 C C . ARG A 1 88 ? 14.013 -16.529 7.827 1.00 59.69 88 ARG A C 1
ATOM 662 O O . ARG A 1 88 ? 14.755 -15.601 7.488 1.00 59.69 88 ARG A O 1
ATOM 669 N N . PRO A 1 89 ? 14.464 -17.790 7.950 1.00 68.31 89 PRO A N 1
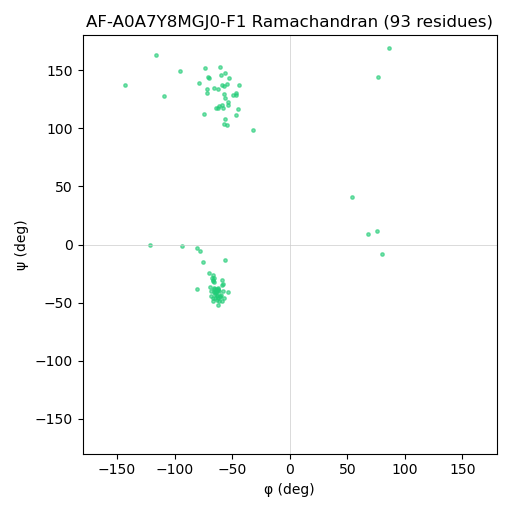ATOM 670 C CA . PRO A 1 89 ? 15.842 -18.135 7.639 1.00 68.31 89 PRO A CA 1
ATOM 671 C C . PRO A 1 89 ? 16.151 -17.717 6.199 1.00 68.31 89 PRO A C 1
ATOM 673 O O . PRO A 1 89 ? 15.417 -18.066 5.271 1.00 68.31 89 PRO A O 1
ATOM 676 N N . ARG A 1 90 ? 17.222 -16.933 6.010 1.00 62.72 90 ARG A N 1
ATOM 677 C CA . ARG A 1 90 ? 17.719 -16.608 4.669 1.00 62.72 90 ARG A CA 1
ATOM 678 C C . ARG A 1 90 ? 18.063 -17.922 3.977 1.00 62.72 90 ARG A C 1
ATOM 680 O O . ARG A 1 90 ? 18.918 -18.662 4.462 1.00 62.72 90 ARG A O 1
ATOM 687 N N . SER A 1 91 ? 17.415 -18.201 2.848 1.00 66.19 91 SER A N 1
ATOM 688 C CA . SER A 1 91 ? 17.840 -19.273 1.952 1.00 66.19 91 SER A CA 1
ATOM 689 C C . SER A 1 91 ? 19.311 -19.045 1.608 1.00 66.19 91 SER A C 1
ATOM 691 O O . SER A 1 91 ? 19.673 -17.983 1.097 1.00 66.19 91 SER A O 1
ATOM 693 N N . LYS A 1 92 ? 20.174 -20.011 1.941 1.00 52.75 92 LYS A N 1
ATOM 694 C CA . LYS A 1 92 ? 21.560 -19.993 1.472 1.00 52.75 92 LYS A CA 1
ATOM 695 C C . LYS A 1 92 ? 21.528 -20.173 -0.050 1.00 52.75 92 LYS A C 1
ATOM 697 O O . LYS A 1 92 ? 20.778 -21.034 -0.510 1.00 52.75 92 LYS A O 1
ATOM 702 N N . PRO A 1 93 ? 22.291 -19.393 -0.831 1.00 61.56 93 PRO A N 1
ATOM 703 C CA . PRO A 1 93 ? 22.459 -19.700 -2.241 1.00 61.56 93 PRO A CA 1
ATOM 704 C C . PRO A 1 93 ? 23.120 -21.078 -2.339 1.00 61.56 93 PRO A C 1
ATOM 706 O O . PRO A 1 93 ? 24.201 -21.290 -1.788 1.00 61.56 93 PRO A O 1
ATOM 709 N N . THR A 1 94 ? 22.432 -22.027 -2.971 1.00 66.38 94 THR A N 1
ATOM 710 C CA . THR A 1 94 ? 23.002 -23.327 -3.331 1.00 66.38 94 THR A CA 1
ATOM 711 C C . THR A 1 94 ? 24.115 -23.065 -4.344 1.00 66.38 94 THR A C 1
ATOM 713 O O . THR A 1 94 ? 23.848 -22.482 -5.395 1.00 66.38 94 THR A O 1
ATOM 716 N N . ARG A 1 95 ? 25.355 -23.414 -3.990 1.00 59.69 95 ARG A N 1
ATOM 717 C CA . AR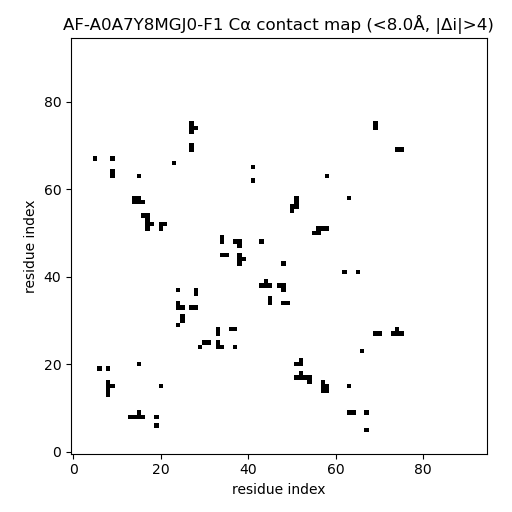G A 1 95 ? 26.508 -23.441 -4.897 1.00 59.69 95 ARG A CA 1
ATOM 718 C C . ARG A 1 95 ? 26.696 -24.857 -5.414 1.00 59.69 95 ARG A C 1
ATOM 720 O O . ARG A 1 95 ? 26.472 -25.780 -4.601 1.00 59.69 95 ARG A O 1
#

Nearest PDB structures (foldseek):
  8a0x-assembly1_B  TM=7.743E-01  e=6.281E-02  Vibrio cholerae
  2auw-assembly1_B  TM=6.890E-01  e=5.326E-01  Nitrosomonas europaea
  6rnz-assembly2_B  TM=6.809E-01  e=2.124E+00  Deinococcus deserti
  2o38-assembly1_A  TM=5.268E-01  e=3.739E+00  Rhodopseudomonas palustris CGA009
  6jq1-assembly1_A  TM=5.615E-01  e=5.807E+00  Deinococcus geothermalis DSM 11300

Secondary structure (DSSP, 8-state):
-------GGGSTTS---HHHHHHHHHHHH-SSSHHHHHHHHTT--HHHHHHHHTTSSPPPHHHHHHHHHHHHH-S---------PPPPPPPPPP-

Sequence (95 aa):
MQPLVLAPTLAPGKTLAPDDLRIIGEALFGPWGWQTRMAEALEVDGSTVRRWVSGAVPPPHPVKVALRLMLEAGAPERAPPRTKLPARPRSKPTR

Radius of gyration: 14.28 Å; Cα contacts (8 Å, |Δi|>4): 67; chains: 1; bounding box: 45×33×34 Å

pLDDT: mean 79.17, std 17.05, range [37.12, 96.5]

Mean predicted aligned error: 9.55 Å

Solvent-accessible surface area (backbone atoms only — not comparable to full-atom values): 6003 Å² total; per-residue (Å²): 134,82,77,77,74,71,57,82,43,68,42,87,96,49,73,62,48,32,68,57,53,49,54,52,31,31,71,57,54,37,88,70,64,16,59,56,53,49,12,61,77,69,75,48,56,52,68,56,46,50,33,26,56,69,59,77,40,76,66,56,69,68,57,46,54,53,54,50,50,40,65,74,70,46,55,78,71,83,72,73,88,70,77,80,72,77,80,76,78,78,80,72,84,87,126

Foldseek 3Di:
DDQPPQDCQLDPPHFNALVNLQVLQCQQPNNPPSLVVLCVQVVHDSVVSVCCNVVVDTDDNVSSVSSVVCSVVHHPDPDPPDDDDPPDPPDDPDD